Protein AF-A0A2J6PYB1-F1 (afdb_monomer_lite)

Radius of gyration: 11.83 Å; chains: 1; bounding box: 29×22×35 Å

Sequence (79 aa):
MPPIHRILVKTHHMTSRKKILTLTQAAHNLQCSLLLKTGPHPPGIMLAEGEQAEEWLKVVKVIGASCIWIVRGIRLIKK

Foldseek 3Di:
DQDKFKKKKKAQADDDPVLVVQLVVLCVVQVWDWDWDHDPHDITMIITIGNCVVVSVVVVVVVCSVGIFMDGPNDTDDD

Secondary structure (DSSP, 8-state):
-PPPEEEEEEES----HHHHHHHHHHHHHTT-EEEEE--SSSPEEEEEEETTHHHHHHHHHHTT-TTEEEEETTEEE--

Structure (mmCIF, N/CA/C/O backbone):
data_AF-A0A2J6PYB1-F1
#
_entry.id   AF-A0A2J6PYB1-F1
#
loop_
_atom_site.group_PDB
_atom_site.id
_atom_site.type_symbol
_atom_site.label_atom_id
_atom_site.label_alt_id
_atom_site.label_comp_id
_atom_site.label_asym_id
_atom_site.label_entity_id
_atom_site.label_seq_id
_atom_site.pdbx_PDB_ins_code
_atom_site.Cartn_x
_atom_site.Cartn_y
_atom_site.Cartn_z
_atom_site.occupancy
_atom_site.B_iso_or_equiv
_atom_site.auth_seq_id
_atom_site.auth_comp_id
_atom_site.auth_asym_id
_atom_site.auth_atom_id
_atom_site.pdbx_PDB_model_num
ATOM 1 N N . MET A 1 1 ? -16.111 2.901 18.744 1.00 58.31 1 MET A N 1
ATOM 2 C CA . MET A 1 1 ? -15.356 2.296 17.628 1.00 58.31 1 MET A CA 1
ATOM 3 C C . MET A 1 1 ? -14.862 3.426 16.751 1.00 58.31 1 MET A C 1
ATOM 5 O O . MET A 1 1 ? -15.700 4.215 16.321 1.00 58.31 1 MET A O 1
ATOM 9 N N . PRO A 1 2 ? -13.548 3.571 16.558 1.00 69.06 2 PRO A N 1
ATOM 10 C CA . PRO A 1 2 ? -13.014 4.552 15.623 1.00 69.06 2 PRO A CA 1
ATOM 11 C C . PRO A 1 2 ? -13.516 4.255 14.197 1.00 69.06 2 PRO A C 1
ATOM 13 O O . PRO A 1 2 ? -13.780 3.094 13.865 1.00 69.06 2 PRO A O 1
ATOM 16 N N . PRO A 1 3 ? -13.719 5.280 13.354 1.00 76.50 3 PRO A N 1
ATOM 17 C CA . PRO A 1 3 ? -14.161 5.073 11.984 1.00 76.50 3 PRO A CA 1
ATOM 18 C C . PRO A 1 3 ? -13.057 4.385 11.173 1.00 76.50 3 PRO A C 1
ATOM 20 O O . PRO A 1 3 ? -11.944 4.889 11.049 1.00 76.50 3 PRO A O 1
ATOM 23 N N . ILE A 1 4 ? -13.372 3.228 10.591 1.00 82.31 4 ILE A N 1
ATOM 24 C CA . ILE A 1 4 ? -12.460 2.533 9.680 1.00 82.31 4 ILE A CA 1
ATOM 25 C C . ILE A 1 4 ? -12.484 3.261 8.336 1.00 82.31 4 ILE A C 1
ATOM 27 O O . ILE A 1 4 ? -13.525 3.356 7.677 1.00 82.31 4 ILE A O 1
ATOM 31 N N . HIS A 1 5 ? -11.328 3.758 7.904 1.00 86.75 5 HIS A N 1
ATOM 32 C CA . HIS A 1 5 ? -11.188 4.425 6.620 1.00 86.75 5 HIS A CA 1
ATOM 33 C C . HIS A 1 5 ? -10.785 3.425 5.536 1.00 86.75 5 HIS A C 1
ATOM 35 O O . HIS A 1 5 ? -9.846 2.648 5.695 1.00 86.75 5 HIS A O 1
ATOM 41 N N . ARG A 1 6 ? -11.494 3.478 4.403 1.00 88.00 6 ARG A N 1
ATOM 42 C CA . ARG A 1 6 ? -11.205 2.697 3.194 1.00 88.00 6 ARG A CA 1
ATOM 43 C C . ARG A 1 6 ? -10.760 3.628 2.083 1.00 88.00 6 ARG A C 1
ATOM 45 O O . ARG A 1 6 ? -11.528 4.486 1.640 1.00 88.00 6 ARG A O 1
ATOM 52 N N . ILE A 1 7 ? -9.521 3.470 1.638 1.00 87.50 7 ILE A N 1
ATOM 53 C CA . ILE A 1 7 ? -8.908 4.364 0.658 1.00 87.50 7 ILE A CA 1
ATOM 54 C C . ILE A 1 7 ? -8.431 3.550 -0.530 1.00 87.50 7 ILE A C 1
ATOM 56 O O . ILE A 1 7 ? -7.523 2.731 -0.413 1.00 87.50 7 ILE A O 1
ATOM 60 N N . LEU A 1 8 ? -9.033 3.818 -1.687 1.00 86.19 8 LEU A N 1
ATOM 61 C CA . LEU A 1 8 ? -8.644 3.224 -2.954 1.00 86.19 8 LEU A CA 1
ATOM 62 C C . LEU A 1 8 ? -7.820 4.234 -3.750 1.00 86.19 8 LEU A C 1
ATOM 64 O O . LEU A 1 8 ? -8.234 5.367 -3.985 1.00 86.19 8 LEU A O 1
ATOM 68 N N . VAL A 1 9 ? -6.656 3.807 -4.202 1.00 84.38 9 VAL A N 1
ATOM 69 C CA . VAL A 1 9 ? -5.735 4.590 -5.012 1.00 84.38 9 VAL A CA 1
ATOM 70 C C . VAL A 1 9 ? -5.505 3.830 -6.308 1.00 84.38 9 VAL A C 1
ATOM 72 O O . VAL A 1 9 ? -5.046 2.689 -6.302 1.00 84.38 9 VAL A O 1
ATOM 75 N N . LYS A 1 10 ? -5.826 4.458 -7.436 1.00 80.94 10 LYS A N 1
ATOM 76 C CA . LYS A 1 10 ? -5.514 3.933 -8.767 1.00 80.94 10 LYS A CA 1
ATOM 77 C C . LYS A 1 10 ? -4.323 4.687 -9.325 1.00 80.94 10 LYS A C 1
ATOM 79 O O . LYS A 1 10 ? -4.271 5.910 -9.245 1.00 80.94 10 LYS A O 1
ATOM 84 N N . THR A 1 11 ? -3.377 3.971 -9.902 1.00 74.81 11 THR A N 1
ATOM 85 C CA . THR A 1 11 ? -2.176 4.540 -10.506 1.00 74.81 11 THR A CA 1
ATOM 86 C C . THR A 1 11 ? -2.113 4.154 -11.974 1.00 74.81 11 THR A C 1
ATOM 88 O O . THR A 1 11 ? -2.455 3.032 -12.345 1.00 74.81 11 THR A O 1
ATOM 91 N N . HIS A 1 12 ? -1.681 5.080 -12.831 1.00 71.50 12 HIS A N 1
ATOM 92 C CA . HIS A 1 12 ? -1.485 4.764 -14.250 1.00 71.50 12 HIS A CA 1
ATOM 93 C C . HIS A 1 12 ? -0.338 3.757 -14.424 1.00 71.50 12 HIS A C 1
ATOM 95 O O . HIS A 1 12 ? -0.499 2.728 -15.068 1.00 71.50 12 HIS A O 1
ATOM 101 N N . HIS A 1 13 ? 0.776 3.985 -13.724 1.00 66.44 13 HIS A N 1
ATOM 102 C CA . HIS A 1 13 ? 1.869 3.025 -13.609 1.00 66.44 13 HIS A CA 1
ATOM 103 C C . HIS A 1 13 ? 2.393 2.989 -12.177 1.00 66.44 13 HIS A C 1
ATOM 105 O O . HIS A 1 13 ? 2.720 4.025 -11.594 1.00 66.44 13 HIS A O 1
ATOM 111 N N . MET A 1 14 ? 2.521 1.782 -11.626 1.00 64.38 14 MET A N 1
ATOM 112 C CA . MET A 1 14 ? 3.184 1.549 -10.348 1.00 64.38 14 MET A CA 1
ATOM 113 C C . MET A 1 14 ? 4.158 0.386 -10.458 1.00 64.38 14 MET A C 1
ATOM 115 O O . MET A 1 14 ? 3.836 -0.754 -10.142 1.00 64.38 14 MET A O 1
ATOM 119 N N . THR A 1 15 ? 5.357 0.690 -10.942 1.00 63.47 15 THR A N 1
ATOM 120 C CA . THR A 1 15 ? 6.392 -0.308 -11.257 1.00 63.47 15 THR A CA 1
ATOM 121 C C . THR A 1 15 ? 7.652 -0.158 -10.407 1.00 63.47 15 THR A C 1
ATOM 123 O O . THR A 1 15 ? 8.478 -1.067 -10.352 1.00 63.47 15 THR A O 1
ATOM 126 N N . SER A 1 16 ? 7.818 0.963 -9.696 1.00 75.12 16 SER A N 1
ATOM 127 C CA . SER A 1 16 ? 8.995 1.167 -8.850 1.00 75.12 16 SER A CA 1
ATOM 128 C C . SER A 1 16 ? 8.898 0.342 -7.566 1.00 75.12 16 SER A C 1
ATOM 130 O O . SER A 1 16 ? 8.137 0.675 -6.655 1.00 75.12 16 SER A O 1
ATOM 132 N N . ARG A 1 17 ? 9.723 -0.709 -7.473 1.00 78.81 17 ARG A N 1
ATOM 133 C CA . ARG A 1 17 ? 9.842 -1.579 -6.288 1.00 78.81 17 ARG A CA 1
ATOM 134 C C . ARG A 1 17 ? 10.111 -0.793 -5.004 1.00 78.81 17 ARG A C 1
ATOM 136 O O . ARG A 1 17 ? 9.507 -1.086 -3.981 1.00 78.81 17 ARG A O 1
ATOM 143 N N . LYS A 1 18 ? 10.939 0.257 -5.074 1.00 83.00 18 LYS A N 1
ATOM 144 C CA . LYS A 1 18 ? 11.228 1.133 -3.926 1.00 83.00 18 LYS A CA 1
ATOM 145 C C . LYS A 1 18 ? 9.954 1.784 -3.375 1.00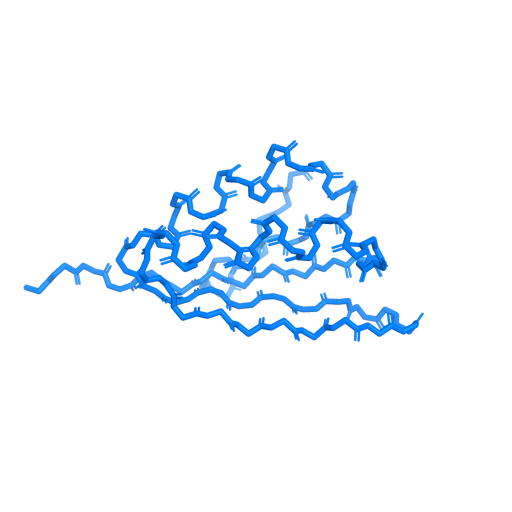 83.00 18 LYS A C 1
ATOM 147 O O . LYS A 1 18 ? 9.731 1.743 -2.174 1.00 83.00 18 LYS A O 1
ATOM 152 N N . LYS A 1 19 ? 9.078 2.296 -4.250 1.00 80.62 19 LYS A N 1
ATOM 153 C CA . LYS A 1 19 ? 7.801 2.913 -3.841 1.00 80.62 19 LYS A CA 1
ATOM 154 C C . LYS A 1 19 ? 6.857 1.895 -3.198 1.00 80.62 19 LYS A C 1
ATOM 156 O O . LYS A 1 19 ? 6.218 2.205 -2.201 1.00 80.62 19 LYS A O 1
ATOM 161 N N . ILE A 1 20 ? 6.793 0.685 -3.752 1.00 83.00 20 ILE A N 1
ATOM 162 C CA . ILE A 1 20 ? 5.964 -0.410 -3.227 1.00 83.00 20 ILE A CA 1
ATOM 163 C C . ILE A 1 20 ? 6.407 -0.784 -1.808 1.00 83.00 20 ILE A C 1
ATOM 165 O O . ILE A 1 20 ? 5.570 -0.873 -0.912 1.00 83.00 20 ILE A O 1
ATOM 169 N N . LEU A 1 21 ? 7.716 -0.940 -1.589 1.00 87.94 21 LEU A N 1
ATOM 170 C CA . LEU A 1 21 ? 8.269 -1.257 -0.272 1.00 87.94 21 LEU A CA 1
ATOM 171 C C . LEU A 1 21 ? 7.980 -0.151 0.747 1.00 87.94 21 LEU A C 1
ATOM 173 O O . LEU A 1 21 ? 7.489 -0.450 1.830 1.00 87.94 21 LEU A O 1
ATOM 177 N N . THR A 1 22 ? 8.190 1.122 0.392 1.00 87.62 22 THR A N 1
ATOM 178 C CA . THR A 1 22 ? 7.878 2.249 1.286 1.00 87.62 22 THR A CA 1
ATOM 179 C C . THR A 1 22 ? 6.399 2.282 1.673 1.00 87.62 22 THR A C 1
ATOM 181 O O . THR A 1 22 ? 6.075 2.505 2.835 1.00 87.62 22 THR A O 1
ATOM 184 N N . LEU A 1 23 ? 5.492 2.026 0.726 1.00 87.12 23 LEU A N 1
ATOM 185 C CA . LEU A 1 23 ? 4.053 2.003 0.997 1.00 87.12 23 LEU A CA 1
ATOM 186 C C . LEU A 1 23 ? 3.621 0.818 1.852 1.00 87.12 23 LEU A C 1
ATOM 188 O O . LEU A 1 23 ? 2.757 0.977 2.712 1.00 87.12 23 LEU A O 1
ATOM 192 N N . THR A 1 24 ? 4.225 -0.345 1.622 1.00 89.38 24 THR A N 1
ATOM 193 C CA . THR A 1 24 ? 3.972 -1.551 2.416 1.00 89.38 24 THR A CA 1
ATOM 194 C C . THR A 1 24 ? 4.463 -1.350 3.847 1.00 89.38 24 THR A C 1
ATOM 196 O O . THR A 1 24 ? 3.724 -1.611 4.791 1.00 89.38 24 THR A O 1
ATOM 199 N N . GLN A 1 25 ? 5.662 -0.783 4.017 1.00 91.69 25 GLN A N 1
ATOM 200 C CA . GLN A 1 25 ? 6.210 -0.455 5.332 1.00 91.69 25 GLN A CA 1
ATOM 201 C C . GLN A 1 25 ? 5.358 0.588 6.061 1.00 91.69 25 GLN A C 1
ATOM 203 O O . GLN A 1 25 ? 5.095 0.445 7.251 1.00 91.69 25 GLN A O 1
ATOM 208 N N . ALA A 1 26 ? 4.893 1.621 5.353 1.00 90.19 26 ALA A N 1
ATOM 209 C CA . ALA A 1 26 ? 4.015 2.630 5.931 1.00 90.19 26 ALA A CA 1
ATOM 210 C C . ALA A 1 26 ? 2.691 2.021 6.411 1.00 90.19 26 ALA A C 1
ATOM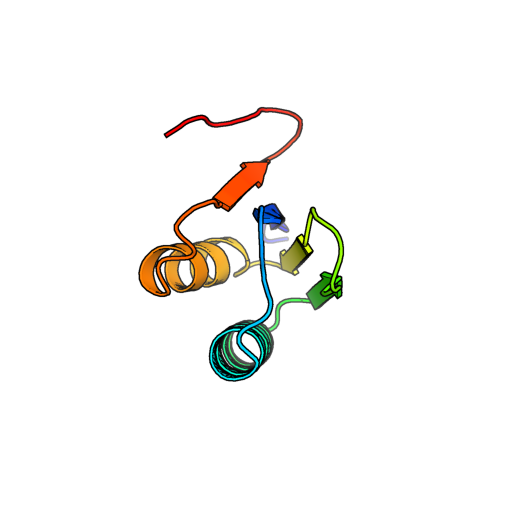 212 O O . ALA A 1 26 ? 2.237 2.353 7.499 1.00 90.19 26 ALA A O 1
ATOM 213 N N . ALA A 1 27 ? 2.091 1.108 5.639 1.00 90.62 27 ALA A N 1
ATOM 214 C CA . ALA A 1 27 ? 0.865 0.430 6.055 1.00 90.62 27 ALA A CA 1
ATOM 215 C C . ALA A 1 27 ? 1.088 -0.469 7.277 1.00 90.62 27 ALA A C 1
ATOM 217 O O . ALA A 1 27 ? 0.279 -0.437 8.199 1.00 90.62 27 ALA A O 1
ATOM 218 N N . HIS A 1 28 ? 2.205 -1.203 7.317 1.00 91.25 28 HIS A N 1
ATOM 219 C CA . HIS A 1 28 ? 2.579 -2.022 8.469 1.00 91.25 28 HIS A CA 1
ATOM 220 C C . HIS A 1 28 ? 2.754 -1.177 9.740 1.00 91.25 28 HIS A C 1
ATOM 222 O O . HIS A 1 28 ? 2.227 -1.522 10.793 1.00 91.25 28 HIS A O 1
ATOM 228 N N . ASN A 1 29 ? 3.443 -0.036 9.639 1.00 91.75 29 ASN A N 1
ATOM 229 C CA . ASN A 1 29 ? 3.665 0.861 10.775 1.00 91.75 29 ASN A CA 1
ATOM 230 C C . ASN A 1 29 ? 2.365 1.507 11.281 1.00 91.75 29 ASN A C 1
ATOM 232 O O . ASN A 1 29 ? 2.229 1.732 12.478 1.00 91.75 29 ASN A O 1
ATOM 236 N N . LEU A 1 30 ? 1.426 1.787 10.374 1.00 90.38 30 LEU A N 1
ATOM 237 C CA . LEU A 1 30 ? 0.127 2.395 10.676 1.00 90.38 30 LEU A CA 1
ATOM 238 C C . LEU A 1 30 ? -0.968 1.356 10.986 1.00 90.38 30 LEU A C 1
ATOM 240 O O . LEU A 1 30 ? -2.149 1.692 11.005 1.00 90.38 30 LEU A O 1
ATOM 244 N N . GLN A 1 31 ? -0.605 0.078 11.156 1.00 88.06 31 GLN A N 1
ATOM 245 C CA . GLN A 1 31 ? -1.540 -1.028 11.422 1.00 88.06 31 GLN A CA 1
ATOM 246 C C . GLN A 1 31 ? -2.725 -1.078 10.434 1.00 88.06 31 GLN A C 1
ATOM 248 O O . GLN A 1 31 ? -3.858 -1.404 10.786 1.00 88.06 31 GLN A O 1
ATOM 253 N N . CYS A 1 32 ? -2.462 -0.736 9.170 1.00 89.12 32 CYS A N 1
ATOM 254 C CA . CYS A 1 32 ? -3.448 -0.740 8.094 1.00 89.12 32 CYS A CA 1
ATOM 255 C C . CYS A 1 32 ? -3.330 -2.028 7.272 1.00 89.12 32 CYS A C 1
ATOM 257 O O . CYS A 1 32 ? -2.231 -2.451 6.910 1.00 89.12 32 CYS A O 1
ATOM 259 N N . SER A 1 33 ? -4.464 -2.599 6.874 1.00 89.62 33 SER A N 1
ATOM 260 C CA . SER A 1 33 ? -4.502 -3.661 5.868 1.00 89.62 33 SER A CA 1
ATOM 261 C C . SER A 1 33 ? -4.284 -3.066 4.481 1.00 89.62 33 SER A C 1
ATOM 263 O O . SER A 1 33 ? -4.966 -2.112 4.105 1.00 89.62 33 SER A O 1
ATOM 265 N N . LEU A 1 34 ? -3.343 -3.620 3.714 1.00 89.56 34 LEU A N 1
ATOM 266 C CA . LEU A 1 34 ? -2.964 -3.096 2.405 1.00 89.56 34 LEU A CA 1
ATOM 267 C C . LEU A 1 34 ? -3.044 -4.176 1.322 1.00 89.56 34 LEU A C 1
ATOM 269 O O . LEU A 1 34 ? -2.396 -5.215 1.416 1.00 89.56 34 LEU A O 1
ATOM 273 N N . LEU A 1 35 ? -3.778 -3.886 0.250 1.00 89.25 35 LEU A N 1
ATOM 274 C CA . LEU A 1 35 ? -3.830 -4.689 -0.968 1.00 89.25 35 LEU A CA 1
ATOM 275 C C . LEU A 1 35 ? -3.202 -3.900 -2.116 1.00 89.25 35 LEU A C 1
ATOM 277 O O . LEU A 1 35 ? -3.678 -2.823 -2.471 1.00 89.25 35 LEU A O 1
ATOM 281 N N . LEU A 1 36 ? -2.148 -4.447 -2.718 1.00 86.50 36 LEU A N 1
ATOM 282 C CA . LEU A 1 36 ? -1.431 -3.835 -3.835 1.00 86.50 36 LEU A CA 1
ATOM 283 C C . LEU A 1 36 ? -1.496 -4.759 -5.047 1.00 86.50 36 LEU A C 1
ATOM 285 O O . LEU A 1 36 ? -0.991 -5.877 -5.015 1.00 86.50 36 LEU A O 1
ATOM 289 N N . LYS A 1 37 ? -2.065 -4.264 -6.143 1.00 85.12 37 LYS A N 1
ATOM 290 C CA . LYS A 1 37 ? -1.975 -4.882 -7.462 1.00 85.12 37 LYS A CA 1
ATOM 291 C C . LYS A 1 37 ? -1.032 -4.050 -8.315 1.00 85.12 37 LYS A C 1
ATOM 293 O O . LYS A 1 37 ? -1.372 -2.941 -8.732 1.00 85.12 37 LYS A O 1
ATOM 298 N N . THR A 1 38 ? 0.152 -4.592 -8.567 1.00 75.56 38 THR 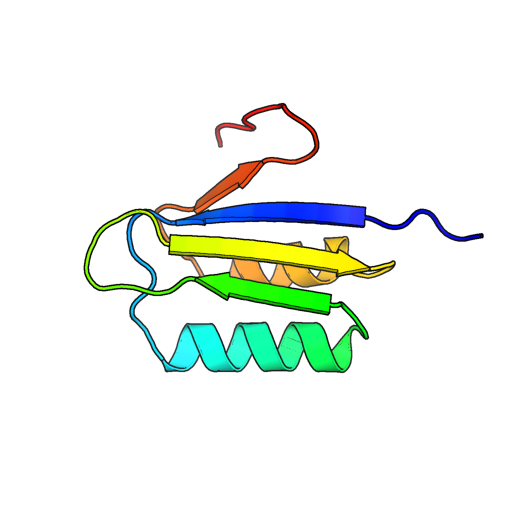A N 1
ATOM 299 C CA . THR A 1 38 ? 1.152 -4.002 -9.457 1.00 75.56 38 THR A CA 1
ATOM 300 C C . THR A 1 38 ? 1.348 -4.930 -10.648 1.00 75.56 38 THR A C 1
ATOM 302 O O . THR A 1 38 ? 1.335 -6.151 -10.512 1.00 75.56 38 THR A O 1
ATOM 305 N N . GLY A 1 39 ? 1.443 -4.361 -11.843 1.00 71.56 39 GLY A N 1
ATOM 306 C CA . GLY A 1 39 ? 1.530 -5.134 -13.073 1.00 71.56 39 GLY A CA 1
ATOM 307 C C . GLY A 1 39 ? 2.094 -4.305 -14.225 1.00 71.56 39 GLY A C 1
ATOM 308 O O . GLY A 1 39 ? 2.167 -3.078 -14.114 1.00 71.56 39 GLY A O 1
ATOM 309 N N . PRO A 1 40 ? 2.508 -4.967 -15.319 1.00 67.12 40 PRO A N 1
ATOM 310 C CA . PRO A 1 40 ? 3.031 -4.297 -16.508 1.00 67.12 40 PRO A CA 1
ATOM 311 C C . PRO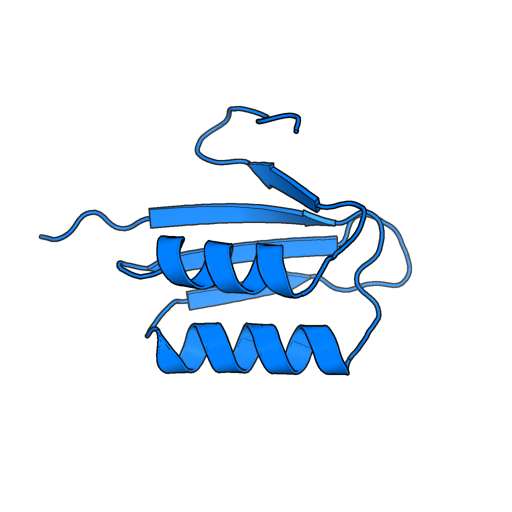 A 1 40 ? 1.948 -3.510 -17.260 1.00 67.12 40 PRO A C 1
ATOM 313 O O . PRO A 1 40 ? 2.265 -2.525 -17.920 1.00 67.12 40 PRO A O 1
ATOM 316 N N . HIS A 1 41 ? 0.680 -3.914 -17.134 1.00 65.38 41 HIS A N 1
ATOM 317 C CA . HIS A 1 41 ? -0.452 -3.251 -17.776 1.00 65.38 41 HIS A CA 1
ATOM 318 C C . HIS A 1 41 ? -1.200 -2.342 -16.780 1.00 65.38 41 HIS A C 1
ATOM 320 O O . HIS A 1 41 ? -1.525 -2.801 -15.679 1.00 65.38 41 HIS A O 1
ATOM 326 N N . PRO A 1 42 ? -1.483 -1.075 -17.134 1.00 66.81 42 PRO A N 1
ATOM 327 C CA . PRO A 1 42 ? -2.325 -0.186 -16.334 1.00 66.81 42 PRO A CA 1
ATOM 328 C C . PRO A 1 42 ? -3.741 -0.746 -16.108 1.00 66.81 42 PRO A C 1
ATOM 330 O O . PRO A 1 42 ? -4.252 -1.461 -16.971 1.00 66.81 42 PRO A O 1
ATOM 333 N N . PRO A 1 43 ? -4.432 -0.359 -15.017 1.00 70.44 43 PRO A N 1
ATOM 334 C CA . PRO A 1 43 ? -3.959 0.449 -13.891 1.00 70.44 43 PRO A CA 1
ATOM 335 C C . PRO A 1 43 ? -3.386 -0.402 -12.743 1.00 70.44 43 PRO A C 1
ATOM 337 O O . PRO A 1 43 ? -3.860 -1.504 -12.456 1.00 70.44 43 PRO A O 1
ATOM 340 N N . GLY A 1 44 ? -2.425 0.164 -12.010 1.00 78.75 44 GLY A N 1
ATOM 341 C CA . GLY A 1 44 ? -2.074 -0.327 -10.678 1.00 78.75 44 GLY A CA 1
ATOM 342 C C . GLY A 1 44 ? -3.160 0.066 -9.673 1.00 78.75 44 GLY A C 1
ATOM 343 O O . GLY A 1 44 ? -3.716 1.163 -9.748 1.00 78.75 44 GLY A O 1
ATOM 344 N N . ILE A 1 45 ? -3.491 -0.821 -8.737 1.00 84.25 45 ILE A N 1
ATOM 345 C CA . ILE A 1 45 ? -4.538 -0.573 -7.734 1.00 84.25 45 ILE A CA 1
ATOM 346 C C . ILE A 1 45 ? -3.958 -0.778 -6.341 1.00 84.25 45 ILE A C 1
ATOM 348 O O . ILE A 1 45 ? -3.258 -1.757 -6.100 1.00 84.25 45 ILE A O 1
ATOM 352 N N . MET A 1 46 ? -4.258 0.140 -5.428 1.00 87.31 46 MET A N 1
ATOM 353 C CA . MET A 1 46 ? -3.866 0.062 -4.024 1.00 87.31 46 MET A CA 1
ATOM 354 C C . MET A 1 46 ? -5.079 0.331 -3.152 1.00 87.31 46 MET A C 1
ATOM 356 O O . MET A 1 46 ? -5.746 1.346 -3.334 1.00 87.31 46 MET A O 1
ATOM 360 N N . LEU A 1 47 ? -5.366 -0.558 -2.215 1.00 88.44 47 LEU A N 1
ATOM 361 C CA . LEU A 1 47 ? -6.442 -0.395 -1.250 1.00 88.44 47 LEU A CA 1
ATOM 362 C C . LEU A 1 47 ? -5.843 -0.472 0.148 1.00 88.44 47 LEU A C 1
ATOM 364 O O . LEU A 1 47 ? -5.239 -1.485 0.486 1.00 88.44 47 LEU A O 1
ATOM 368 N N . ALA A 1 48 ? -6.021 0.587 0.931 1.00 90.06 48 ALA A N 1
ATOM 369 C CA . ALA A 1 48 ? -5.686 0.608 2.346 1.00 90.06 48 ALA A CA 1
ATOM 370 C C . ALA A 1 48 ? -6.970 0.673 3.180 1.00 90.06 48 ALA A C 1
ATOM 372 O O . ALA A 1 48 ? -7.854 1.490 2.901 1.00 90.06 48 ALA A O 1
ATOM 373 N N . GLU A 1 49 ? -7.061 -0.181 4.195 1.00 89.38 49 GLU A N 1
ATOM 374 C CA . GLU A 1 49 ? -8.167 -0.245 5.147 1.00 89.38 49 GLU A CA 1
ATOM 375 C C . GLU A 1 49 ? -7.627 -0.219 6.580 1.00 89.38 49 GLU A C 1
ATOM 377 O O . GLU A 1 49 ? -6.765 -1.019 6.940 1.00 89.38 49 GLU A O 1
ATOM 382 N N . GLY A 1 50 ? -8.119 0.713 7.394 1.00 88.50 50 GLY A N 1
ATOM 383 C CA . GLY A 1 50 ? -7.717 0.844 8.793 1.00 88.50 50 GLY A CA 1
ATOM 384 C C . GLY A 1 50 ? -8.085 2.201 9.383 1.00 88.50 50 GLY A C 1
ATOM 385 O O . GLY A 1 50 ? -8.521 3.108 8.672 1.00 88.50 50 GLY A O 1
ATOM 386 N N . GLU A 1 51 ? -7.891 2.350 10.690 1.00 87.38 51 GLU A N 1
ATOM 387 C CA . GLU A 1 51 ? -8.139 3.612 11.403 1.00 87.38 51 GLU A CA 1
ATOM 388 C C . GLU A 1 51 ? -7.169 4.713 10.943 1.00 87.38 51 GLU A C 1
ATOM 390 O O . GLU A 1 51 ? -7.561 5.858 10.741 1.00 87.38 51 GLU A O 1
ATOM 395 N N . GLN A 1 52 ? -5.918 4.344 10.655 1.00 88.62 52 GLN A N 1
ATOM 396 C CA . GLN A 1 52 ? -4.863 5.259 10.204 1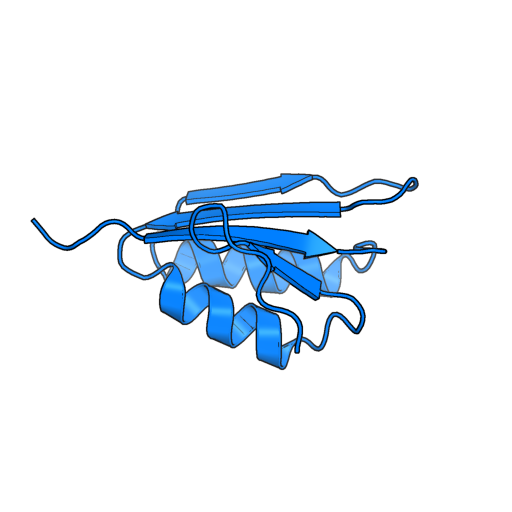.00 88.62 52 GLN A CA 1
ATOM 397 C C . GLN A 1 52 ? -4.670 5.273 8.677 1.00 88.62 52 GLN A C 1
ATOM 399 O O . GLN A 1 52 ? -3.675 5.793 8.160 1.00 88.62 52 GLN A O 1
ATOM 404 N N . ALA A 1 53 ? -5.630 4.752 7.902 1.00 87.12 53 ALA A N 1
ATOM 405 C CA . ALA A 1 53 ? -5.498 4.724 6.443 1.00 87.12 53 ALA A CA 1
ATOM 406 C C . ALA A 1 53 ? -5.375 6.143 5.846 1.00 87.12 53 ALA A C 1
ATOM 408 O O . ALA A 1 53 ? -4.705 6.343 4.831 1.00 87.12 53 ALA A O 1
ATOM 409 N N . GLU A 1 54 ? -5.962 7.159 6.489 1.00 86.88 54 GLU A N 1
ATOM 410 C CA . GLU A 1 54 ? -5.808 8.561 6.078 1.00 86.88 54 GLU A CA 1
ATOM 411 C C . GLU A 1 54 ? -4.359 9.060 6.142 1.00 86.88 54 GLU A C 1
ATOM 413 O O . GLU A 1 54 ? -3.926 9.834 5.283 1.00 86.88 54 GLU A O 1
ATOM 418 N N . GLU A 1 55 ? -3.598 8.617 7.139 1.00 88.75 55 GLU A N 1
ATOM 419 C CA . GLU A 1 55 ? -2.183 8.953 7.300 1.00 88.75 55 GLU A CA 1
ATOM 420 C C . GLU A 1 55 ? -1.339 8.229 6.260 1.00 88.75 55 GLU A C 1
ATOM 422 O O . GLU A 1 55 ? -0.470 8.843 5.634 1.00 88.75 55 GLU A O 1
ATOM 427 N N . TRP A 1 56 ? -1.687 6.978 5.956 1.00 88.81 56 TRP A N 1
ATOM 428 C CA . TRP A 1 56 ? -1.089 6.247 4.845 1.00 88.81 56 TRP A CA 1
ATOM 429 C C . TRP A 1 56 ? -1.293 6.985 3.512 1.00 88.81 56 TRP A C 1
ATOM 431 O O . TRP A 1 56 ? -0.361 7.121 2.715 1.00 88.81 56 TRP A O 1
ATOM 441 N N . LEU A 1 57 ? -2.471 7.580 3.287 1.00 86.56 57 LEU A N 1
ATOM 442 C CA . LEU A 1 57 ? -2.724 8.387 2.091 1.00 86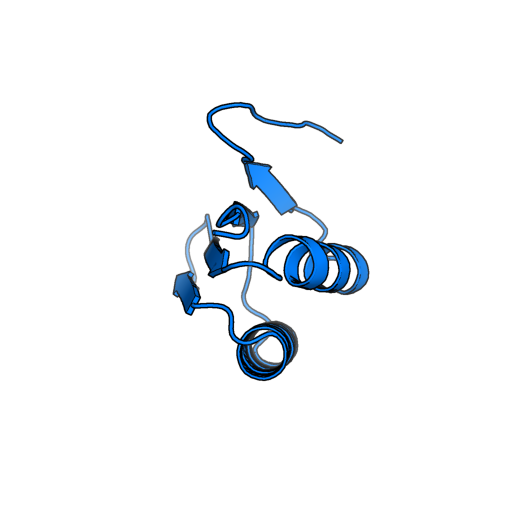.56 57 LEU A CA 1
ATOM 443 C C . LEU A 1 57 ? -1.826 9.636 2.008 1.00 86.56 57 LEU A C 1
ATOM 445 O O . LEU A 1 57 ? -1.471 10.062 0.904 1.00 86.56 57 LEU A O 1
ATOM 449 N N . LYS A 1 58 ? -1.433 10.238 3.138 1.00 87.94 58 LYS A N 1
ATOM 450 C CA . LYS A 1 58 ? -0.470 11.355 3.136 1.00 87.94 58 LYS A CA 1
ATOM 451 C C . LYS A 1 58 ? 0.894 10.886 2.625 1.00 87.94 58 LYS A C 1
ATOM 453 O O . LYS A 1 58 ? 1.475 11.555 1.773 1.00 87.94 58 LYS A O 1
ATOM 458 N N . VAL A 1 59 ? 1.348 9.707 3.054 1.00 87.44 59 VAL A N 1
ATOM 459 C CA . VAL A 1 59 ? 2.596 9.087 2.575 1.00 87.44 59 VAL A CA 1
ATOM 460 C C . VAL A 1 59 ? 2.544 8.850 1.063 1.00 87.44 59 VAL A C 1
ATOM 462 O O . VAL A 1 59 ? 3.462 9.228 0.336 1.00 87.44 59 VAL A O 1
ATOM 465 N N . VAL A 1 60 ? 1.427 8.317 0.563 1.00 84.50 60 VAL A N 1
ATOM 466 C CA . VAL A 1 60 ? 1.193 8.106 -0.875 1.00 84.50 60 VAL A CA 1
ATOM 467 C C . VAL A 1 60 ? 1.321 9.405 -1.684 1.00 84.50 60 VAL A C 1
ATOM 469 O O . VAL A 1 60 ? 1.913 9.399 -2.765 1.00 84.50 60 VAL A O 1
ATOM 472 N N . LYS A 1 61 ? 0.801 10.527 -1.164 1.00 81.81 61 LYS A N 1
ATOM 473 C CA . LYS A 1 61 ? 0.898 11.845 -1.816 1.00 81.81 61 LYS A CA 1
ATOM 474 C C . LYS A 1 61 ? 2.335 12.368 -1.871 1.00 81.81 61 LYS A C 1
ATOM 476 O O . LYS A 1 61 ? 2.725 12.922 -2.894 1.00 81.81 61 LYS A O 1
ATOM 481 N N . VAL A 1 62 ? 3.123 12.165 -0.813 1.00 82.94 62 VAL A N 1
ATOM 482 C CA . VAL A 1 62 ? 4.531 12.604 -0.747 1.00 82.94 62 VAL A CA 1
ATOM 483 C C . VAL A 1 62 ? 5.411 11.837 -1.738 1.00 82.94 62 VAL A C 1
ATOM 485 O O . VAL A 1 62 ? 6.289 12.421 -2.363 1.00 82.94 62 VAL A O 1
ATOM 488 N N . ILE A 1 63 ? 5.147 10.543 -1.951 1.00 76.81 63 ILE A N 1
ATOM 489 C CA . ILE A 1 63 ? 5.947 9.679 -2.844 1.00 76.81 63 ILE A CA 1
ATOM 490 C C . ILE A 1 63 ? 5.759 10.033 -4.342 1.00 76.81 63 ILE A C 1
ATOM 492 O O . ILE A 1 63 ? 6.426 9.466 -5.222 1.00 76.81 63 ILE A O 1
ATOM 496 N N . GLY A 1 64 ? 4.878 10.990 -4.664 1.00 60.94 64 GLY A N 1
ATOM 497 C CA . GLY A 1 64 ? 4.779 11.573 -6.002 1.00 60.94 64 GLY A CA 1
ATOM 498 C C . GLY A 1 64 ? 4.533 10.508 -7.068 1.00 60.94 64 GLY A C 1
ATOM 499 O O . GLY A 1 64 ? 5.305 10.351 -8.017 1.00 60.94 64 GLY A O 1
ATOM 500 N N . ALA A 1 65 ? 3.507 9.677 -6.891 1.00 56.91 65 ALA A N 1
ATOM 501 C CA . ALA A 1 65 ? 3.010 8.900 -8.017 1.00 56.91 65 ALA A CA 1
ATOM 502 C C . ALA A 1 65 ? 2.267 9.884 -8.928 1.00 56.91 65 ALA A C 1
ATOM 504 O O . ALA A 1 65 ? 1.111 10.211 -8.684 1.00 56.91 65 ALA A O 1
ATOM 505 N N . SER A 1 66 ? 2.973 10.383 -9.945 1.00 44.38 66 SER A N 1
ATOM 506 C CA . SER A 1 66 ? 2.561 11.461 -10.861 1.00 44.38 66 SER A CA 1
ATOM 507 C C . SER A 1 66 ? 1.215 11.242 -11.576 1.00 44.38 66 SER A C 1
ATOM 509 O O . SER A 1 66 ? 0.757 12.119 -12.298 1.00 44.38 66 SER A O 1
ATOM 511 N N . CYS A 1 67 ? 0.573 10.086 -11.390 1.00 47.81 67 CYS A N 1
ATOM 512 C CA . CYS A 1 67 ? -0.733 9.745 -11.940 1.00 47.81 67 CYS A CA 1
ATOM 513 C C . CYS A 1 67 ? -1.550 8.937 -10.918 1.00 47.81 67 CYS A C 1
ATOM 515 O O . CYS A 1 67 ? -1.853 7.768 -11.165 1.00 47.81 67 CYS A O 1
ATOM 517 N N . ILE A 1 68 ? -1.840 9.519 -9.750 1.00 56.19 68 ILE A N 1
ATOM 518 C CA . ILE A 1 68 ? -2.690 8.911 -8.720 1.00 56.19 68 ILE A CA 1
ATOM 519 C C . ILE A 1 68 ? -4.120 9.449 -8.804 1.00 56.19 68 ILE A C 1
ATOM 521 O O . ILE A 1 68 ? -4.357 10.644 -8.676 1.00 56.19 68 ILE A O 1
ATOM 525 N N . TRP A 1 69 ? -5.081 8.545 -8.962 1.00 51.16 69 TRP A N 1
ATOM 526 C CA . TRP A 1 69 ? -6.507 8.806 -8.813 1.00 51.16 69 TRP A CA 1
ATOM 527 C C . TRP A 1 69 ? -6.950 8.246 -7.465 1.00 51.16 69 TRP A C 1
ATOM 529 O O . TRP A 1 69 ? -7.038 7.030 -7.283 1.00 51.16 69 TRP A O 1
ATOM 539 N N . ILE A 1 70 ? -7.199 9.130 -6.503 1.00 56.25 70 ILE A N 1
ATOM 540 C CA . ILE A 1 70 ? -7.691 8.742 -5.180 1.00 56.25 70 ILE A CA 1
ATOM 541 C C . ILE A 1 70 ? -9.216 8.641 -5.264 1.00 56.25 70 ILE A C 1
ATOM 543 O O . ILE A 1 70 ? -9.904 9.626 -5.529 1.00 56.25 70 ILE A O 1
ATOM 547 N N . VAL A 1 71 ? -9.743 7.447 -5.015 1.00 51.16 71 VAL A N 1
ATOM 548 C CA . VAL A 1 71 ? -11.173 7.182 -4.881 1.00 51.16 71 VAL A CA 1
ATOM 549 C C . VAL A 1 71 ? -11.461 7.019 -3.389 1.00 51.16 71 VAL A C 1
ATOM 551 O O . VAL A 1 71 ? -11.173 5.983 -2.791 1.00 51.16 71 VAL A O 1
ATOM 554 N N . ARG A 1 72 ? -12.014 8.061 -2.765 1.00 44.44 72 ARG A N 1
ATOM 555 C CA . ARG A 1 72 ? -12.613 7.961 -1.425 1.00 44.44 72 ARG A CA 1
ATOM 556 C C . ARG A 1 72 ? -14.111 7.800 -1.636 1.00 44.44 72 ARG A C 1
ATOM 558 O O . ARG A 1 72 ? -14.716 8.691 -2.219 1.00 44.44 72 ARG A O 1
ATOM 565 N N . GLY A 1 73 ? -14.668 6.653 -1.238 1.00 41.22 73 GLY A N 1
ATOM 566 C CA . GLY A 1 73 ? -16.109 6.367 -1.274 1.00 41.22 73 GLY A CA 1
ATOM 567 C C . GLY A 1 73 ? -16.821 6.829 -2.552 1.00 41.22 73 GLY A C 1
ATOM 568 O O . GLY A 1 73 ? -17.431 7.887 -2.553 1.00 41.22 73 GLY A O 1
ATOM 569 N N . ILE A 1 74 ? -16.731 6.060 -3.645 1.00 34.56 74 ILE A N 1
ATOM 570 C CA . ILE A 1 74 ? -17.479 6.257 -4.915 1.00 34.56 74 ILE A CA 1
ATOM 571 C C . ILE A 1 74 ? -17.284 7.633 -5.611 1.00 34.56 74 ILE A C 1
ATOM 573 O O . ILE A 1 74 ? -17.692 7.802 -6.757 1.00 34.56 74 ILE A O 1
ATOM 577 N N . ARG A 1 75 ? -16.564 8.604 -5.034 1.00 31.38 75 ARG A N 1
ATOM 578 C CA . ARG A 1 75 ? -16.297 9.904 -5.662 1.00 31.38 75 ARG A CA 1
ATOM 579 C C . ARG A 1 75 ? -14.857 10.008 -6.151 1.00 31.38 75 ARG A C 1
ATOM 581 O O . ARG A 1 75 ? -13.904 9.949 -5.375 1.00 31.38 75 ARG A O 1
ATOM 588 N N . LEU A 1 76 ? -14.721 10.184 -7.468 1.00 32.34 76 LEU A N 1
ATOM 589 C CA . LEU A 1 76 ? -13.491 10.629 -8.117 1.00 32.34 76 LEU A CA 1
ATOM 590 C C . LEU A 1 76 ? -13.170 12.040 -7.613 1.00 32.34 76 LEU A C 1
ATOM 592 O O . LEU A 1 76 ? -13.864 12.994 -7.961 1.00 32.34 76 LEU A O 1
ATOM 596 N N . ILE A 1 77 ? -12.115 12.190 -6.818 1.00 34.69 77 ILE A N 1
ATOM 597 C CA . ILE A 1 77 ? -11.562 13.511 -6.523 1.00 34.69 77 ILE A CA 1
ATOM 598 C C . ILE A 1 77 ? -10.458 13.746 -7.555 1.00 34.69 77 ILE A C 1
ATOM 600 O O . ILE A 1 77 ? -9.358 13.211 -7.421 1.00 34.69 77 ILE A O 1
ATOM 604 N N . LYS A 1 78 ? -10.775 14.505 -8.613 1.00 29.09 78 LYS A N 1
ATOM 605 C CA . LYS A 1 78 ? -9.762 15.097 -9.497 1.00 29.09 78 LYS A CA 1
ATOM 606 C C . LYS A 1 78 ? -9.015 16.171 -8.699 1.00 29.09 78 LYS A C 1
ATOM 608 O O . LYS A 1 78 ? -9.650 17.091 -8.188 1.00 29.09 78 LYS A O 1
ATOM 613 N N . LYS A 1 79 ? -7.696 16.045 -8.594 1.00 34.88 79 LYS A N 1
ATOM 614 C CA . LYS A 1 79 ? -6.799 17.186 -8.410 1.00 34.88 79 LYS A CA 1
ATOM 615 C C . LYS A 1 79 ? -5.962 17.318 -9.667 1.00 34.88 79 LYS A C 1
ATOM 617 O O . LYS A 1 79 ? -5.599 16.250 -10.207 1.00 34.88 79 LYS A O 1
#

pLDDT: mean 74.72, std 17.72, range [29.09, 91.75]

Organism: NCBI:txid2082293